Protein AF-A0A7Y5WWR3-F1 (afdb_monomer)

Nearest PDB structures (foldseek):
  3tqv-assembly1_A  TM=5.598E-01  e=1.684E+00  Francisella tularensis subsp. tularensis SCHU S4
  1yad-assembly2_D  TM=4.787E-01  e=7.656E-01  Bacillus subtilis
  4tv5-assembly1_A  TM=3.940E-01  e=3.706E+00  Staphylococcus aureus subsp. aureus str. Newman
  5gz1-assembly1_A  TM=3.926E-01  e=8.156E+00  Ureibacillus thermosphaericus

Solvent-accessible surface area (backbone atoms only — not comparable to full-atom values): 8034 Å² total; per-residue (Å²): 111,41,75,63,93,59,91,90,46,63,69,58,52,52,51,56,42,49,76,69,69,53,80,87,55,32,39,34,79,64,57,64,75,54,52,58,52,44,28,72,75,63,47,30,56,33,34,46,67,30,33,86,90,32,57,64,67,54,43,59,77,36,56,91,34,33,46,35,35,33,37,43,30,78,90,51,79,69,71,51,74,67,46,51,60,59,45,61,95,49,41,30,35,33,42,42,33,49,83,63,77,35,60,85,47,50,67,59,50,52,54,53,29,42,77,68,76,50,76,66,73,40,70,54,70,59,78,92,52,46,63,63,61,68,70,58,75,116

pLDDT: mean 96.04, std 3.57, range [68.38, 98.25]

Mean predicted aligned error: 2.78 Å

Secondary structure (DSSP, 8-state):
-EE-SSTT-HHHHHHHHHHTT--S--EES--HHHHHHHHHTT---BEEEESSSS-HHHHHHHTTT-SEEEE--SSS----HHHHHHHTTSEEEEEPGGGGT-GGGHHHHHHHHHHTT---SEEE--GGGHHHHHH---

Sequence (138 aa):
MLNVKEAGIEAEVLRCVRARGISHAFLLDVEFPYLYRASRAGERAIAVRYSEDEPIELVDRYRTRVDWVWIDTITRLPLDERAVGALNGLKTCLVCPERWGRPGDIPAYQSRMAGLGFTPTAVMTALPYVPQWRAWRP

Structure (mmCIF, N/CA/C/O backbone):
data_AF-A0A7Y5WWR3-F1
#
_entry.id   AF-A0A7Y5WWR3-F1
#
loop_
_atom_site.group_PDB
_atom_site.id
_atom_site.type_symbol
_atom_site.label_atom_id
_atom_site.label_alt_id
_atom_site.label_comp_id
_atom_site.label_asym_id
_atom_site.label_entity_id
_atom_site.label_seq_id
_atom_site.pdbx_PDB_ins_code
_atom_site.Cartn_x
_atom_site.Cartn_y
_atom_site.Cartn_z
_atom_site.occupancy
_atom_site.B_iso_or_equiv
_atom_site.auth_seq_id
_atom_site.auth_comp_id
_atom_site.auth_asym_id
_atom_site.auth_atom_id
_atom_site.pdbx_PDB_model_num
ATOM 1 N N . MET A 1 1 ? 1.293 -6.156 7.803 1.00 90.88 1 MET A N 1
ATOM 2 C CA . MET A 1 1 ? 0.274 -6.078 6.737 1.00 90.88 1 MET A CA 1
ATOM 3 C C . MET A 1 1 ? -0.580 -7.325 6.819 1.00 90.88 1 MET A C 1
ATOM 5 O O . MET A 1 1 ? -0.015 -8.400 6.974 1.00 90.88 1 MET A O 1
ATOM 9 N N . LEU A 1 2 ? -1.900 -7.174 6.796 1.00 94.81 2 LEU A N 1
ATOM 10 C CA . LEU A 1 2 ? -2.863 -8.248 7.030 1.00 94.81 2 LEU A CA 1
ATOM 11 C C . LEU A 1 2 ? -3.764 -8.352 5.796 1.00 94.81 2 LEU A C 1
ATOM 13 O O . LEU A 1 2 ? -4.673 -7.544 5.645 1.00 94.81 2 LEU A O 1
ATOM 17 N N . ASN A 1 3 ? -3.471 -9.289 4.894 1.00 93.88 3 ASN A N 1
ATOM 18 C CA . ASN A 1 3 ? -4.329 -9.581 3.744 1.00 93.88 3 ASN A CA 1
ATOM 19 C C . ASN A 1 3 ? -5.275 -10.719 4.137 1.00 93.88 3 ASN A C 1
ATOM 21 O O . ASN A 1 3 ? -4.854 -11.875 4.193 1.00 93.88 3 ASN A O 1
ATOM 25 N N . VAL A 1 4 ? -6.506 -10.368 4.495 1.00 93.31 4 VAL A N 1
ATOM 26 C CA . VAL A 1 4 ? -7.533 -11.320 4.922 1.00 93.31 4 VAL A CA 1
ATOM 27 C C . VAL A 1 4 ? -8.256 -11.815 3.671 1.00 93.31 4 VAL A C 1
ATOM 29 O O . VAL A 1 4 ? -8.714 -11.000 2.880 1.00 93.31 4 VAL A O 1
ATOM 32 N N . LYS A 1 5 ? -8.317 -13.135 3.461 1.00 90.44 5 LYS A N 1
ATOM 33 C CA . LYS A 1 5 ? -8.902 -13.727 2.245 1.00 90.44 5 LYS A CA 1
ATOM 34 C C . LYS A 1 5 ? -10.396 -14.010 2.356 1.00 90.44 5 LYS A C 1
ATOM 36 O O . LYS A 1 5 ? -11.049 -14.238 1.344 1.00 90.44 5 LYS A O 1
ATOM 41 N N . GLU A 1 6 ? -10.936 -13.924 3.564 1.00 91.31 6 GLU A N 1
ATOM 42 C CA . GLU A 1 6 ? -12.338 -14.142 3.876 1.00 91.31 6 GLU A CA 1
ATOM 43 C C . GLU A 1 6 ? -12.968 -12.864 4.444 1.00 91.31 6 GLU A C 1
ATOM 45 O O . GLU A 1 6 ? -12.491 -12.301 5.432 1.00 91.31 6 GLU A O 1
ATOM 50 N N . ALA A 1 7 ? -14.071 -12.418 3.846 1.00 90.44 7 ALA A N 1
ATOM 51 C CA . ALA A 1 7 ? -14.814 -11.265 4.340 1.00 90.44 7 ALA A CA 1
ATOM 52 C C . ALA A 1 7 ? -15.512 -11.575 5.677 1.00 90.44 7 ALA A C 1
ATOM 54 O O . ALA A 1 7 ? -16.037 -12.670 5.894 1.00 90.44 7 ALA A O 1
ATOM 55 N N . GLY A 1 8 ? -15.571 -10.586 6.569 1.00 92.44 8 GLY A N 1
ATOM 56 C CA . GLY A 1 8 ? -16.311 -10.653 7.832 1.00 92.44 8 GLY A CA 1
ATOM 57 C C . GLY A 1 8 ? -15.475 -11.002 9.064 1.00 92.44 8 GLY A C 1
ATOM 58 O O . GLY A 1 8 ? -15.992 -10.910 10.179 1.00 92.44 8 GLY A O 1
ATOM 59 N N . ILE A 1 9 ? -14.195 -11.352 8.903 1.00 95.50 9 ILE A N 1
ATOM 60 C CA . ILE A 1 9 ? -13.285 -11.645 10.027 1.00 95.50 9 ILE A CA 1
ATOM 61 C C . ILE A 1 9 ? -12.249 -10.541 10.278 1.00 95.50 9 ILE A C 1
ATOM 63 O O . ILE A 1 9 ? -11.433 -10.652 11.189 1.00 95.50 9 ILE A O 1
ATOM 67 N N . GLU A 1 10 ? -12.264 -9.451 9.516 1.00 97.00 10 GLU A N 1
ATOM 68 C CA . GLU A 1 10 ? -11.233 -8.411 9.557 1.00 97.00 10 GLU A CA 1
ATOM 69 C C . GLU A 1 10 ? -11.149 -7.720 10.928 1.00 97.00 10 GLU A C 1
ATOM 71 O O . GLU A 1 10 ? -10.055 -7.469 11.443 1.00 97.00 10 GLU A O 1
ATOM 76 N N . ALA A 1 11 ? -12.301 -7.454 11.555 1.00 95.56 11 ALA A N 1
ATOM 77 C CA . ALA A 1 11 ? -12.369 -6.864 12.892 1.00 95.56 11 ALA A CA 1
ATOM 78 C C . ALA A 1 11 ? -11.793 -7.810 13.959 1.00 95.56 11 ALA A C 1
ATOM 80 O O . ALA A 1 11 ? -11.072 -7.375 14.859 1.00 95.56 11 ALA A O 1
ATOM 81 N N . GLU A 1 12 ? -12.064 -9.109 13.828 1.00 96.75 12 GLU A N 1
ATOM 82 C CA . GLU A 1 12 ? -11.553 -10.143 14.728 1.00 96.75 12 GLU A CA 1
ATOM 83 C C . GLU A 1 12 ? -10.038 -10.327 14.568 1.00 96.75 12 GLU A C 1
ATOM 85 O O . GLU A 1 12 ? -9.305 -10.413 15.558 1.00 96.75 12 GLU A O 1
ATOM 90 N N . VAL A 1 13 ? -9.541 -10.284 13.329 1.00 96.75 13 VAL A N 1
ATOM 91 C CA . VAL A 1 13 ? -8.106 -10.285 13.028 1.00 96.75 13 VAL A CA 1
ATOM 92 C C . VAL A 1 13 ? -7.427 -9.079 13.682 1.00 96.75 13 VAL A C 1
ATOM 94 O O . VAL A 1 13 ? -6.436 -9.249 14.396 1.00 96.75 13 VAL A O 1
ATOM 97 N N . LEU A 1 14 ? -7.971 -7.867 13.516 1.00 96.06 14 LEU A N 1
ATOM 98 C CA . LEU A 1 14 ? -7.427 -6.667 14.159 1.00 96.06 14 LEU A CA 1
ATOM 99 C C . LEU A 1 14 ? -7.441 -6.770 15.689 1.00 96.06 14 LEU A C 1
ATOM 101 O O . LEU A 1 14 ? -6.451 -6.416 16.334 1.00 96.06 14 LEU A O 1
ATOM 105 N N . ARG A 1 15 ? -8.523 -7.291 16.279 1.00 96.56 15 ARG A N 1
ATOM 106 C CA . ARG A 1 15 ? -8.621 -7.540 17.724 1.00 96.56 15 ARG A CA 1
ATOM 107 C C . ARG A 1 15 ? -7.513 -8.484 18.196 1.00 96.56 15 ARG A C 1
ATOM 109 O O . ARG A 1 15 ? -6.812 -8.172 19.158 1.00 96.56 15 ARG A O 1
ATOM 116 N N . CYS A 1 16 ? -7.308 -9.598 17.496 1.00 97.06 16 CYS A N 1
ATOM 117 C CA . CYS A 1 16 ? -6.271 -10.582 17.803 1.00 97.06 16 CYS A CA 1
ATOM 118 C C . CYS A 1 16 ? -4.847 -10.018 17.690 1.00 97.06 16 CYS A C 1
ATOM 120 O O . CYS A 1 16 ? -3.990 -10.344 18.516 1.00 97.06 16 CYS A O 1
ATOM 122 N N . VAL A 1 17 ? -4.589 -9.191 16.678 1.00 96.75 17 VAL A N 1
ATOM 123 C CA . VAL A 1 17 ? -3.293 -8.533 16.444 1.00 96.75 17 VAL A CA 1
ATOM 124 C C . VAL A 1 17 ? -2.992 -7.534 17.565 1.00 96.75 17 VAL A C 1
ATOM 126 O O . VAL A 1 17 ? -1.912 -7.571 18.156 1.00 96.75 17 VAL A O 1
ATOM 129 N N . ARG A 1 18 ? -3.976 -6.704 17.932 1.00 95.88 18 ARG A N 1
ATOM 130 C CA . ARG A 1 18 ? -3.865 -5.721 19.023 1.00 95.88 18 ARG A CA 1
ATOM 131 C C . ARG A 1 18 ? -3.675 -6.374 20.386 1.00 95.88 18 ARG A C 1
ATOM 133 O O . ARG A 1 18 ? -2.828 -5.930 21.152 1.00 95.88 18 ARG A O 1
ATOM 140 N N . ALA A 1 19 ? -4.397 -7.460 20.663 1.00 97.56 19 ALA A N 1
ATOM 141 C CA . ALA A 1 19 ? -4.261 -8.220 21.908 1.00 97.56 19 ALA A CA 1
ATOM 142 C C . ALA A 1 19 ? -2.848 -8.804 22.110 1.00 97.56 19 ALA A C 1
ATOM 144 O O . ALA A 1 19 ? -2.456 -9.087 23.236 1.00 97.56 19 ALA A O 1
ATOM 145 N N . ARG A 1 20 ? -2.072 -8.961 21.030 1.00 97.38 20 ARG A N 1
ATOM 146 C CA . ARG A 1 20 ? -0.669 -9.409 21.058 1.00 97.38 20 ARG A CA 1
ATOM 147 C C . ARG A 1 20 ? 0.339 -8.253 21.111 1.00 97.38 20 ARG A C 1
ATOM 149 O O . ARG A 1 20 ? 1.533 -8.491 20.977 1.00 97.38 20 ARG A O 1
ATOM 156 N N . G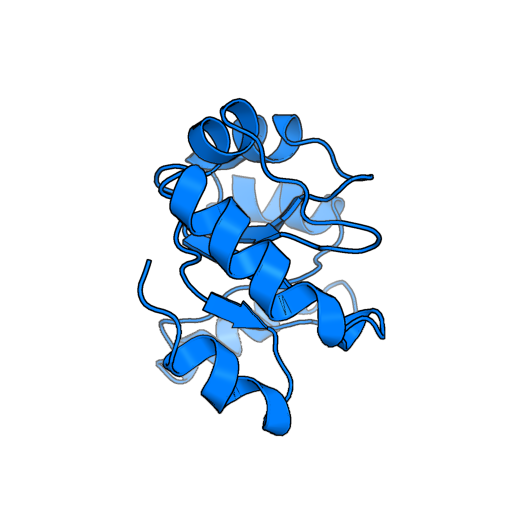LY A 1 21 ? -0.121 -7.009 21.265 1.00 95.81 21 GLY A N 1
ATOM 157 C CA . GLY A 1 21 ? 0.739 -5.824 21.328 1.00 95.81 21 GLY A CA 1
ATOM 158 C C . GLY A 1 21 ? 1.339 -5.399 19.983 1.00 95.81 21 GLY A C 1
ATOM 159 O O . GLY A 1 21 ? 2.255 -4.582 19.952 1.00 95.81 21 GLY A O 1
ATOM 160 N N . ILE A 1 22 ? 0.842 -5.926 18.859 1.00 95.44 22 ILE A N 1
ATOM 161 C CA . ILE A 1 22 ? 1.343 -5.568 17.528 1.00 95.44 22 ILE A CA 1
ATOM 162 C C . ILE A 1 22 ? 0.689 -4.248 17.098 1.00 95.44 22 ILE A C 1
ATOM 164 O O . ILE A 1 22 ? -0.457 -4.218 16.651 1.00 95.44 22 ILE A O 1
ATOM 168 N N . SER A 1 23 ? 1.428 -3.146 17.230 1.00 86.88 23 SER A N 1
ATOM 169 C CA . SER A 1 23 ? 0.956 -1.784 16.929 1.00 86.88 23 SER A CA 1
ATOM 170 C C . SER A 1 23 ? 1.139 -1.365 15.464 1.00 86.88 23 SER A C 1
ATOM 172 O O . SER A 1 23 ? 0.446 -0.470 14.982 1.00 86.88 23 SER A O 1
ATOM 174 N N . HIS A 1 24 ? 2.040 -2.021 14.726 1.00 89.31 24 HIS A N 1
ATOM 175 C CA . HIS A 1 24 ? 2.364 -1.702 13.330 1.00 89.31 24 HIS A CA 1
ATOM 176 C C . HIS A 1 24 ? 1.716 -2.688 12.354 1.00 89.31 24 HIS A C 1
ATOM 178 O O . HIS A 1 24 ? 2.385 -3.429 11.631 1.00 89.31 24 HIS A O 1
ATOM 184 N N . ALA A 1 25 ? 0.387 -2.696 12.328 1.00 94.44 25 ALA A N 1
ATOM 185 C CA . ALA A 1 25 ? -0.393 -3.525 11.422 1.00 94.44 25 ALA A CA 1
ATOM 186 C C . ALA A 1 25 ? -1.517 -2.721 10.768 1.00 94.44 25 ALA A C 1
ATOM 188 O O . ALA A 1 25 ? -1.995 -1.734 11.317 1.00 94.44 25 ALA A O 1
ATOM 189 N N . PHE A 1 26 ? -1.920 -3.161 9.582 1.00 96.88 26 PHE A N 1
ATOM 190 C CA . PHE A 1 26 ? -3.059 -2.625 8.854 1.00 96.88 26 PHE A CA 1
ATOM 191 C C . PHE A 1 26 ? -3.660 -3.726 7.986 1.00 96.88 26 PHE A C 1
ATOM 193 O O . PHE A 1 26 ? -2.936 -4.631 7.546 1.00 96.88 26 PHE A O 1
ATOM 200 N N . LEU A 1 27 ? -4.967 -3.633 7.762 1.00 97.06 27 LEU A N 1
ATOM 201 C CA . LEU A 1 27 ? -5.704 -4.451 6.815 1.00 97.06 27 LEU A CA 1
ATOM 202 C C . LEU A 1 27 ? -5.410 -3.980 5.393 1.00 97.06 27 LEU A C 1
ATOM 204 O O . LEU A 1 27 ? -5.537 -2.798 5.075 1.00 97.06 27 LEU A O 1
ATOM 208 N N . LEU A 1 28 ? -5.004 -4.924 4.563 1.00 93.81 28 LEU A N 1
ATOM 209 C CA . LEU A 1 28 ? -4.763 -4.762 3.141 1.00 93.81 28 LEU A CA 1
ATOM 210 C C . LEU A 1 28 ? -5.923 -5.415 2.384 1.00 93.81 28 LEU A C 1
ATOM 212 O O . LEU A 1 28 ? -6.388 -6.465 2.815 1.00 93.81 28 LEU A O 1
ATOM 216 N N . ASP A 1 29 ? -6.292 -4.846 1.231 1.00 90.12 29 ASP A N 1
ATOM 217 C CA . ASP A 1 29 ? -7.158 -5.509 0.244 1.00 90.12 29 ASP A CA 1
ATOM 218 C C . ASP A 1 29 ? -8.524 -5.904 0.823 1.00 90.12 29 ASP A C 1
ATOM 220 O O . ASP A 1 29 ? -9.006 -7.017 0.654 1.00 90.12 29 ASP A O 1
ATOM 224 N N . VAL A 1 30 ? -9.123 -4.978 1.576 1.00 93.25 30 VAL A N 1
ATOM 225 C CA . VAL A 1 30 ? -10.458 -5.164 2.150 1.00 93.25 30 VAL A CA 1
ATOM 226 C C . VAL A 1 30 ? -11.529 -4.793 1.138 1.00 93.25 30 VAL A C 1
ATOM 228 O O . VAL A 1 30 ? -11.385 -3.829 0.381 1.00 93.25 30 VAL A O 1
ATOM 231 N N . GLU A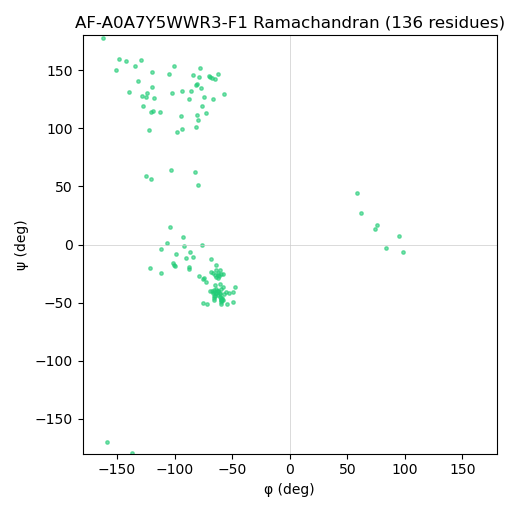 1 31 ? -12.654 -5.498 1.182 1.00 93.62 31 GLU A N 1
ATOM 232 C CA . GLU A 1 31 ? -13.796 -5.140 0.355 1.00 93.62 31 GLU A CA 1
ATOM 233 C C . GLU A 1 31 ? -14.324 -3.742 0.704 1.00 93.62 31 GLU A C 1
ATOM 235 O O . GLU A 1 31 ? -14.341 -3.305 1.864 1.00 93.62 31 GLU A O 1
ATOM 240 N N . PHE A 1 32 ? -14.832 -3.041 -0.309 1.00 94.12 32 PHE A N 1
ATOM 241 C CA . PHE A 1 32 ? -15.339 -1.683 -0.139 1.00 94.12 32 PHE A CA 1
ATOM 242 C C . PHE A 1 32 ? -16.429 -1.548 0.947 1.00 94.12 32 PHE A C 1
ATOM 244 O O . PHE A 1 32 ? -16.354 -0.591 1.724 1.00 94.12 32 PHE A O 1
ATOM 251 N N . PRO A 1 33 ? -17.412 -2.466 1.094 1.00 95.62 33 PRO A N 1
ATOM 252 C CA . PRO A 1 33 ? -18.398 -2.381 2.175 1.00 95.62 33 PRO A CA 1
ATOM 253 C C . PRO A 1 33 ? -17.782 -2.430 3.580 1.00 95.62 33 PRO A C 1
ATOM 255 O O . PRO A 1 33 ? -18.288 -1.773 4.498 1.00 95.62 33 PRO A O 1
ATOM 258 N N . TYR A 1 34 ? -16.693 -3.181 3.770 1.00 96.50 34 TYR A N 1
ATOM 259 C CA . TYR A 1 34 ? -15.970 -3.207 5.039 1.00 96.50 34 TYR A CA 1
ATOM 260 C C . TYR A 1 34 ? -15.201 -1.901 5.249 1.00 96.50 34 TYR A C 1
ATOM 262 O O . TYR A 1 34 ? -15.414 -1.236 6.266 1.00 96.50 34 TYR A O 1
ATOM 270 N N . LEU A 1 35 ? -14.402 -1.474 4.259 1.00 97.00 35 LEU A N 1
ATOM 271 C CA . LEU A 1 35 ? -13.704 -0.181 4.276 1.00 97.00 35 LEU A CA 1
ATOM 272 C C . LEU A 1 35 ? -14.664 0.961 4.639 1.00 97.00 35 LEU A C 1
ATOM 274 O O . LEU A 1 35 ? -14.380 1.757 5.535 1.00 97.00 35 LEU A O 1
ATOM 278 N N . TYR A 1 36 ? -15.823 1.029 3.981 1.00 97.25 36 TYR A N 1
ATOM 279 C CA . TYR A 1 36 ? -16.806 2.091 4.167 1.00 97.25 36 TYR A CA 1
ATOM 280 C C . TYR A 1 36 ? -17.314 2.172 5.611 1.00 97.25 36 TYR A C 1
ATOM 282 O O . TYR A 1 36 ? -17.370 3.272 6.174 1.00 97.25 36 TYR A O 1
ATOM 290 N N . ARG A 1 37 ? -17.699 1.028 6.194 1.00 97.62 37 ARG A N 1
ATOM 291 C CA . ARG A 1 37 ? -18.281 0.947 7.543 1.00 97.62 37 ARG A CA 1
ATOM 292 C C . ARG A 1 37 ? -17.218 1.122 8.624 1.00 97.62 37 ARG A C 1
ATOM 294 O O . ARG A 1 37 ? -17.386 1.967 9.499 1.00 97.62 37 ARG A O 1
ATOM 301 N N . ALA A 1 38 ? -16.119 0.377 8.536 1.00 97.75 38 ALA A N 1
ATOM 302 C CA . ALA A 1 38 ? -15.071 0.366 9.552 1.00 97.75 38 ALA A CA 1
ATOM 303 C C . ALA A 1 38 ? -14.369 1.728 9.666 1.00 97.75 38 ALA A C 1
ATOM 305 O O . ALA A 1 38 ? -14.233 2.263 10.765 1.00 97.75 38 ALA A O 1
ATOM 306 N N . SER A 1 39 ? -14.025 2.356 8.536 1.00 97.62 39 SER A N 1
ATOM 307 C CA . SER A 1 39 ? -13.377 3.678 8.543 1.00 97.62 39 SER A CA 1
ATOM 308 C C . SER A 1 39 ? -14.270 4.789 9.118 1.00 97.62 39 SER A C 1
ATOM 310 O O . SER A 1 39 ? -13.781 5.759 9.695 1.00 97.62 39 SER A O 1
ATOM 312 N N . ARG A 1 40 ? -15.600 4.661 9.007 1.00 97.56 40 ARG A N 1
ATOM 313 C CA . ARG A 1 40 ? -16.569 5.576 9.642 1.00 97.56 40 ARG A CA 1
ATOM 314 C C . ARG A 1 40 ? -16.774 5.298 11.124 1.00 97.56 40 ARG A C 1
ATOM 316 O O . ARG A 1 40 ? -17.071 6.232 11.858 1.00 97.56 40 ARG A O 1
ATOM 323 N N . ALA A 1 41 ? -16.575 4.057 11.552 1.00 97.69 41 ALA A N 1
ATOM 324 C CA . ALA A 1 41 ? -16.524 3.686 12.961 1.00 97.69 41 ALA A CA 1
ATOM 325 C C . ALA A 1 41 ? -15.193 4.077 13.640 1.00 97.69 41 ALA A C 1
ATOM 327 O O . ALA A 1 41 ? -15.028 3.843 14.832 1.00 97.69 41 ALA A O 1
ATOM 328 N N . GLY A 1 42 ? -14.255 4.683 12.900 1.00 97.56 42 GLY A N 1
ATOM 329 C CA . GLY A 1 42 ? -12.980 5.176 13.424 1.00 97.56 42 GLY A CA 1
ATOM 330 C C . GLY A 1 42 ? -11.811 4.204 13.275 1.00 97.56 42 GLY A C 1
ATOM 331 O O . GLY A 1 42 ? -10.727 4.489 13.779 1.00 97.56 42 GLY A O 1
ATOM 332 N N . GLU A 1 43 ? -11.987 3.079 12.578 1.00 97.19 43 GLU A N 1
ATOM 333 C CA . GLU A 1 43 ? -10.877 2.179 12.278 1.00 97.19 43 GLU A CA 1
ATOM 334 C C . GLU A 1 43 ? -9.960 2.784 11.206 1.00 97.19 43 GLU A C 1
ATOM 336 O O . GLU A 1 43 ? -10.350 2.919 10.046 1.00 97.19 43 GLU A O 1
ATOM 341 N N . ARG A 1 44 ? -8.725 3.119 11.593 1.00 96.69 44 ARG A N 1
ATOM 342 C CA . ARG A 1 44 ? -7.734 3.761 10.714 1.00 96.69 44 ARG A CA 1
ATOM 343 C C . ARG A 1 44 ? -6.678 2.799 10.172 1.00 96.69 44 ARG A C 1
ATOM 345 O O . ARG A 1 44 ? -6.006 3.127 9.193 1.00 96.69 44 ARG A O 1
ATOM 352 N N . ALA A 1 45 ? -6.535 1.611 10.765 1.00 96.50 45 ALA A N 1
ATOM 353 C CA . ALA A 1 45 ? -5.567 0.586 10.374 1.00 96.50 45 ALA A CA 1
ATOM 354 C C . ALA A 1 45 ? -6.046 -0.211 9.147 1.00 96.50 45 ALA A C 1
ATOM 356 O O . ALA A 1 45 ? -6.071 -1.442 9.150 1.00 96.50 45 ALA A O 1
ATOM 357 N N . ILE A 1 46 ? -6.440 0.500 8.092 1.00 97.31 46 ILE A N 1
ATOM 358 C CA . ILE A 1 46 ? -6.919 -0.033 6.816 1.00 97.31 46 ILE A CA 1
ATOM 359 C C . ILE A 1 46 ? -6.177 0.705 5.705 1.00 97.31 46 ILE A C 1
ATOM 361 O O . ILE A 1 46 ? -5.956 1.910 5.813 1.00 97.31 46 ILE A O 1
ATOM 365 N N . ALA A 1 47 ? -5.788 -0.003 4.649 1.00 97.56 47 ALA A N 1
ATOM 366 C CA . ALA A 1 47 ? -5.269 0.611 3.438 1.00 97.56 47 ALA A CA 1
ATOM 367 C C . ALA A 1 47 ? -6.381 0.838 2.409 1.00 97.56 47 ALA A C 1
ATOM 369 O O . ALA A 1 47 ? -7.144 -0.077 2.100 1.00 97.56 47 ALA A O 1
ATOM 370 N N . VAL A 1 48 ? -6.437 2.041 1.842 1.00 97.50 48 VAL A N 1
ATOM 371 C CA . VAL A 1 48 ? -7.191 2.301 0.606 1.00 97.50 48 VAL A CA 1
ATOM 372 C C . VAL A 1 48 ? -6.344 1.874 -0.584 1.00 97.50 48 VAL A C 1
ATOM 374 O O . VAL A 1 48 ? -5.144 2.140 -0.600 1.00 97.50 48 VAL A O 1
ATOM 377 N N . ARG A 1 49 ? -6.951 1.208 -1.568 1.00 96.81 49 ARG A N 1
ATOM 378 C CA . ARG A 1 49 ? -6.265 0.796 -2.796 1.00 96.81 49 ARG A CA 1
ATOM 379 C C . ARG A 1 49 ? -6.159 1.965 -3.774 1.00 96.81 49 ARG A C 1
ATOM 381 O O . ARG A 1 49 ? -7.106 2.736 -3.928 1.00 96.81 49 ARG A O 1
ATOM 388 N N . TYR A 1 50 ? -5.000 2.078 -4.404 1.00 97.81 50 TYR A N 1
ATOM 389 C CA . TYR A 1 50 ? -4.694 3.020 -5.467 1.00 97.81 50 TYR A CA 1
ATOM 390 C C . TYR A 1 50 ? -3.857 2.304 -6.528 1.00 97.81 50 TYR A C 1
ATOM 392 O O . TYR A 1 50 ? -2.880 1.637 -6.188 1.00 97.81 50 TYR A O 1
ATOM 400 N N . SER A 1 51 ? -4.239 2.435 -7.794 1.00 97.56 51 SER A N 1
ATOM 401 C CA . SER A 1 51 ? -3.550 1.823 -8.931 1.00 97.56 51 SER A CA 1
ATOM 402 C C . SER A 1 51 ? -3.898 2.570 -10.220 1.00 97.56 51 SER A C 1
ATOM 404 O O . SER A 1 51 ? -4.511 3.636 -10.202 1.00 97.56 51 SER A O 1
ATOM 406 N N . GLU A 1 52 ? -3.516 2.018 -11.364 1.00 95.62 52 GLU A N 1
ATOM 407 C CA . GLU A 1 52 ? -3.959 2.495 -12.671 1.00 95.62 52 GLU A CA 1
ATOM 408 C C . GLU A 1 52 ? -5.467 2.330 -12.908 1.00 95.62 52 GLU A C 1
ATOM 410 O O . GLU A 1 52 ? -6.028 3.104 -13.683 1.00 95.62 52 GLU A O 1
ATOM 415 N N . ASP A 1 53 ? -6.105 1.366 -12.241 1.00 95.56 53 ASP A N 1
ATOM 416 C CA . ASP A 1 53 ? -7.542 1.080 -12.351 1.00 95.56 53 ASP A CA 1
ATOM 417 C C . ASP A 1 53 ? -8.347 1.668 -11.180 1.00 95.56 53 ASP A C 1
ATOM 419 O O . ASP A 1 53 ? -9.567 1.828 -11.254 1.00 95.56 53 ASP A O 1
ATOM 423 N N . GLU A 1 54 ? -7.669 2.013 -10.084 1.00 95.56 54 GLU A N 1
ATOM 424 C CA . GLU A 1 54 ? -8.288 2.489 -8.851 1.00 95.56 54 GLU A CA 1
ATOM 425 C C . GLU A 1 54 ? -7.931 3.963 -8.625 1.00 95.56 54 GLU A C 1
ATOM 427 O O . GLU A 1 54 ? -6.765 4.281 -8.39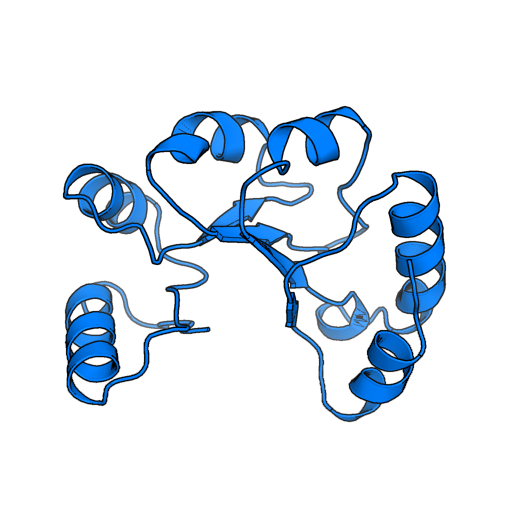3 1.00 95.56 54 GLU A O 1
ATOM 432 N N . PRO A 1 55 ? -8.909 4.883 -8.685 1.00 96.12 55 PRO A N 1
ATOM 433 C CA . PRO A 1 55 ? -8.652 6.315 -8.806 1.00 96.12 55 PRO A CA 1
ATOM 434 C C . PRO A 1 55 ? -8.002 6.922 -7.559 1.00 96.12 55 PRO A C 1
ATOM 436 O O . PRO A 1 55 ? -8.388 6.620 -6.425 1.00 96.12 55 PRO A O 1
ATOM 439 N N . ILE A 1 56 ? -7.090 7.879 -7.763 1.00 97.50 56 ILE A N 1
ATOM 440 C CA . ILE A 1 56 ? -6.453 8.631 -6.670 1.00 97.50 56 ILE A CA 1
ATOM 441 C C . ILE A 1 56 ? -7.476 9.424 -5.840 1.00 97.50 56 ILE A C 1
ATOM 443 O O . ILE A 1 56 ? -7.308 9.613 -4.639 1.00 97.50 56 ILE A O 1
ATOM 447 N N . GLU A 1 57 ? -8.601 9.809 -6.442 1.00 97.44 57 GLU A N 1
ATOM 448 C CA . GLU A 1 57 ? -9.717 10.492 -5.787 1.00 97.44 57 GLU A CA 1
ATOM 449 C C . GLU A 1 57 ? -10.300 9.682 -4.620 1.00 97.44 57 GLU A C 1
ATOM 451 O O . GLU A 1 57 ? -10.893 10.251 -3.697 1.00 97.44 57 GLU A O 1
ATOM 456 N N . LEU A 1 58 ? -10.156 8.351 -4.639 1.00 96.75 58 LEU A N 1
ATOM 457 C CA . LEU A 1 58 ? -10.552 7.516 -3.512 1.00 96.75 58 LEU A CA 1
ATOM 458 C C . LEU A 1 58 ? -9.647 7.767 -2.300 1.00 96.75 58 LEU A C 1
ATOM 460 O O . LEU A 1 58 ? -10.153 7.862 -1.180 1.00 96.75 58 LEU A O 1
ATOM 464 N N . VAL A 1 59 ? -8.341 7.938 -2.516 1.00 97.56 59 VAL A N 1
ATOM 465 C CA . VAL A 1 59 ? -7.383 8.295 -1.460 1.00 97.56 59 VAL A CA 1
ATOM 466 C C . VAL A 1 59 ? -7.770 9.632 -0.836 1.00 97.56 59 VAL A C 1
ATOM 468 O O . VAL A 1 59 ? -7.913 9.710 0.385 1.00 97.56 59 VAL A O 1
ATOM 471 N N . ASP A 1 60 ? -8.054 10.652 -1.649 1.00 96.62 60 ASP A N 1
ATOM 472 C CA . ASP A 1 60 ? -8.484 11.968 -1.155 1.00 96.62 60 ASP A CA 1
ATOM 473 C C . ASP A 1 60 ? -9.748 11.873 -0.288 1.00 96.62 60 ASP A C 1
ATOM 475 O O . ASP A 1 60 ? -9.825 12.456 0.797 1.00 96.62 60 ASP A O 1
ATOM 479 N N . ARG A 1 61 ? -10.728 11.070 -0.720 1.00 97.00 61 ARG A N 1
ATOM 480 C CA . ARG A 1 61 ? -12.008 10.897 -0.015 1.00 97.00 61 ARG A CA 1
ATOM 481 C C . ARG A 1 61 ? -11.863 10.195 1.343 1.00 97.00 61 ARG A C 1
ATOM 483 O O . ARG A 1 61 ? -12.719 10.368 2.217 1.00 97.00 61 ARG A O 1
ATOM 490 N N . TYR A 1 62 ? -10.809 9.398 1.523 1.00 97.56 62 TYR A N 1
ATOM 491 C CA . TYR A 1 62 ? -10.562 8.596 2.725 1.00 97.56 62 TYR A CA 1
ATOM 492 C C . TYR A 1 62 ? -9.360 9.057 3.557 1.00 97.56 62 TYR A C 1
ATOM 494 O O . TYR A 1 62 ? -9.181 8.546 4.660 1.00 97.56 62 TYR A O 1
ATOM 502 N N . ARG A 1 63 ? -8.594 10.058 3.112 1.00 96.19 63 ARG A N 1
ATOM 503 C CA . ARG A 1 63 ? -7.400 10.603 3.786 1.00 96.19 63 ARG A CA 1
ATOM 504 C C . ARG A 1 63 ? -7.584 10.897 5.278 1.00 96.19 63 ARG A C 1
ATOM 506 O O . ARG A 1 63 ? -6.669 10.722 6.071 1.00 96.19 63 ARG A O 1
ATOM 513 N N . THR A 1 64 ? -8.760 11.366 5.686 1.00 96.75 64 THR A N 1
ATOM 514 C CA . THR A 1 64 ? -9.044 11.678 7.098 1.00 96.75 64 THR A CA 1
ATOM 515 C C . THR A 1 64 ? -9.544 10.476 7.897 1.00 96.75 64 THR A C 1
ATOM 517 O O . THR A 1 64 ? -9.686 10.571 9.114 1.00 96.75 64 THR A O 1
AT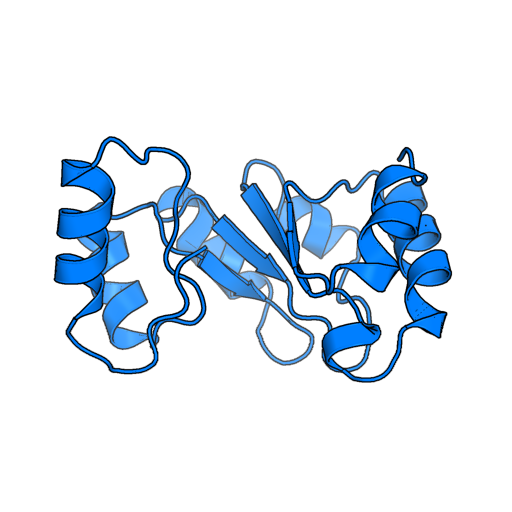OM 520 N N . ARG A 1 65 ? -9.800 9.342 7.239 1.00 97.62 65 ARG A N 1
ATOM 521 C CA . ARG A 1 65 ? -10.453 8.152 7.802 1.00 97.62 65 ARG A CA 1
ATOM 522 C C . ARG A 1 65 ? -9.526 6.951 7.939 1.00 97.62 65 ARG A C 1
ATOM 524 O O . ARG A 1 65 ? -9.790 6.093 8.771 1.00 97.62 65 ARG A O 1
ATOM 531 N N . VAL A 1 66 ? -8.468 6.889 7.140 1.00 97.56 66 VAL A N 1
ATOM 532 C CA . VAL A 1 66 ? -7.494 5.792 7.127 1.00 97.56 66 VAL A CA 1
ATOM 533 C C . VAL A 1 66 ? -6.078 6.336 7.235 1.00 97.56 66 VAL A C 1
ATOM 535 O O . VAL A 1 66 ? -5.836 7.500 6.922 1.00 97.56 66 VAL A O 1
ATOM 538 N N . ASP A 1 67 ? -5.14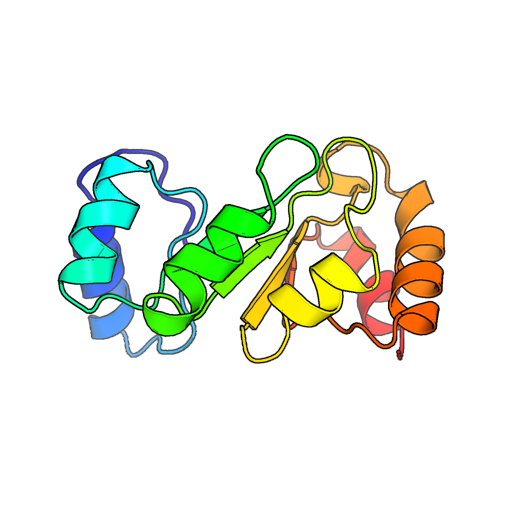6 5.493 7.668 1.00 97.25 67 ASP A N 1
ATOM 539 C CA . ASP A 1 67 ? -3.731 5.863 7.761 1.00 97.25 67 ASP A CA 1
ATOM 540 C C . ASP A 1 67 ? -2.897 5.360 6.584 1.00 97.25 67 ASP A C 1
ATOM 542 O O . ASP A 1 67 ? -1.786 5.852 6.389 1.00 97.25 67 ASP A O 1
ATOM 546 N N . TRP A 1 68 ? -3.391 4.369 5.834 1.00 98.00 68 TRP A N 1
ATOM 547 C CA . TRP A 1 68 ? -2.603 3.658 4.833 1.00 98.00 68 TRP A CA 1
ATOM 548 C C . TRP A 1 68 ? -3.174 3.771 3.420 1.00 98.00 68 TRP A C 1
ATOM 550 O O . TRP A 1 68 ? -4.388 3.782 3.209 1.00 98.00 68 TRP A O 1
ATOM 560 N N . VAL A 1 69 ? -2.272 3.761 2.443 1.00 98.12 69 VAL A N 1
ATOM 561 C CA . VAL A 1 69 ? -2.573 3.571 1.024 1.00 98.12 69 VAL A CA 1
ATOM 562 C C . VAL A 1 69 ? -1.766 2.392 0.498 1.00 98.12 69 VAL A C 1
ATOM 564 O O . VAL A 1 69 ? -0.556 2.298 0.718 1.00 98.12 69 VAL A O 1
ATOM 567 N N . TRP A 1 70 ? -2.453 1.490 -0.189 1.00 97.38 70 TRP A N 1
ATOM 568 C CA . TRP A 1 70 ? -1.875 0.396 -0.948 1.00 97.38 70 TRP A CA 1
ATOM 569 C C . TRP A 1 70 ? -1.721 0.829 -2.398 1.00 97.38 70 TRP A C 1
ATOM 571 O O . TRP A 1 70 ? -2.724 1.023 -3.078 1.00 97.38 70 TRP A O 1
ATOM 581 N N . ILE A 1 71 ? -0.479 1.010 -2.840 1.00 98.12 71 ILE A N 1
ATOM 582 C CA . ILE A 1 71 ? -0.164 1.456 -4.196 1.00 98.12 71 ILE A CA 1
ATOM 583 C C . ILE A 1 71 ? 0.164 0.214 -5.016 1.00 98.12 71 ILE A C 1
ATOM 585 O O . ILE A 1 71 ? 1.285 -0.300 -4.942 1.00 98.12 71 ILE A O 1
ATOM 589 N N . ASP A 1 72 ? -0.823 -0.284 -5.750 1.00 97.12 72 ASP A N 1
ATOM 590 C CA . ASP A 1 72 ? -0.644 -1.410 -6.655 1.00 97.12 72 ASP A CA 1
ATOM 591 C C . ASP A 1 72 ? 0.019 -0.941 -7.952 1.00 97.12 72 ASP A C 1
ATOM 593 O O . ASP A 1 72 ? -0.206 0.177 -8.408 1.00 97.12 72 ASP A O 1
ATOM 597 N N . THR A 1 73 ? 0.884 -1.774 -8.522 1.00 97.06 73 THR A N 1
ATOM 598 C CA . THR A 1 73 ? 1.666 -1.434 -9.718 1.00 97.06 73 THR A CA 1
ATOM 599 C C . THR A 1 73 ? 1.435 -2.471 -10.806 1.00 97.06 73 THR A C 1
ATOM 601 O O . THR A 1 73 ? 2.362 -3.146 -11.257 1.00 97.06 73 THR A O 1
ATOM 604 N N . ILE A 1 74 ? 0.174 -2.630 -11.206 1.00 96.19 74 ILE A N 1
ATOM 605 C CA . ILE A 1 74 ? -0.289 -3.746 -12.043 1.00 96.19 74 ILE A CA 1
ATOM 606 C C . ILE A 1 74 ? 0.463 -3.757 -13.380 1.00 96.19 74 ILE A C 1
ATOM 608 O O . ILE A 1 74 ? 1.085 -4.750 -13.757 1.00 96.19 74 ILE A O 1
ATOM 612 N N . THR A 1 75 ? 0.494 -2.612 -14.063 1.00 97.31 75 THR A N 1
ATOM 613 C CA . THR A 1 75 ? 1.101 -2.446 -15.396 1.00 97.31 75 THR A CA 1
ATOM 614 C C . THR A 1 75 ? 2.212 -1.398 -15.439 1.00 97.31 75 THR A C 1
ATOM 616 O O . THR A 1 75 ? 3.072 -1.434 -16.316 1.00 97.31 75 THR A O 1
ATOM 619 N N . ARG A 1 76 ? 2.263 -0.473 -14.478 1.00 97.31 76 ARG A N 1
ATOM 620 C CA . ARG A 1 76 ? 3.248 0.610 -14.354 1.00 97.31 76 ARG A CA 1
ATOM 621 C C . ARG A 1 76 ? 3.242 1.176 -12.933 1.00 97.31 76 ARG A C 1
ATOM 623 O O . ARG A 1 76 ? 2.475 0.746 -12.084 1.00 97.31 76 ARG A O 1
ATOM 630 N N . LEU A 1 77 ? 4.125 2.136 -12.672 1.00 98.00 77 LEU A N 1
ATOM 631 C CA . LEU A 1 77 ? 4.104 2.925 -11.445 1.00 98.00 77 LEU A CA 1
ATOM 632 C C . LEU A 1 77 ? 3.044 4.031 -11.597 1.00 98.00 77 LEU A C 1
ATOM 634 O O . LEU A 1 77 ? 3.261 4.939 -12.411 1.00 98.00 77 LEU A O 1
ATOM 638 N N . PRO A 1 78 ? 1.921 3.998 -10.854 1.00 97.38 78 PRO A N 1
ATOM 639 C CA . PRO A 1 78 ? 0.880 5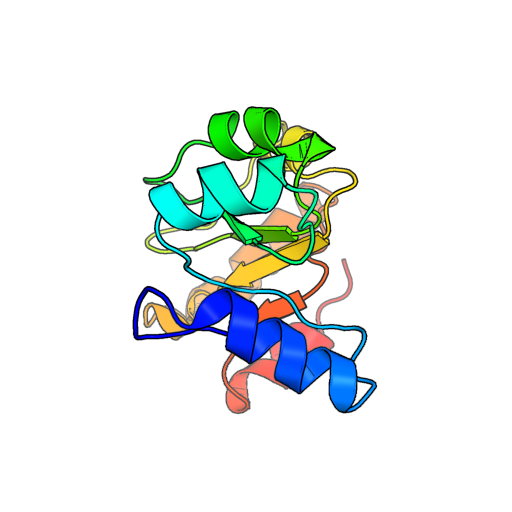.014 -10.941 1.00 97.38 78 PRO A CA 1
ATOM 640 C C . PRO A 1 78 ? 1.275 6.222 -10.084 1.00 97.38 78 PRO A C 1
ATOM 642 O O . PRO A 1 78 ? 0.639 6.516 -9.089 1.00 97.38 78 PRO A O 1
ATOM 645 N N . LEU A 1 79 ? 2.383 6.894 -10.400 1.00 97.81 79 LEU A N 1
ATOM 646 C CA . LEU A 1 79 ? 2.804 8.094 -9.671 1.00 97.81 79 LEU A CA 1
ATOM 647 C C . LEU A 1 79 ? 3.087 9.250 -10.622 1.00 97.81 79 LEU A C 1
ATOM 649 O O . LEU A 1 79 ? 3.888 9.135 -11.555 1.00 97.81 79 LEU A O 1
ATOM 653 N N . ASP A 1 80 ? 2.455 10.374 -10.330 1.00 96.81 80 ASP A N 1
ATOM 654 C CA . ASP A 1 80 ? 2.724 11.705 -10.857 1.00 96.81 80 ASP A CA 1
ATOM 655 C C . ASP A 1 80 ? 2.667 12.723 -9.700 1.00 96.81 80 ASP A C 1
ATOM 657 O O . ASP A 1 80 ? 2.456 12.354 -8.541 1.00 96.81 80 ASP A O 1
ATOM 661 N N . GLU A 1 81 ? 2.872 14.006 -9.993 1.00 97.38 81 GLU A N 1
ATOM 662 C CA . GLU A 1 81 ? 2.845 15.072 -8.980 1.00 97.38 81 GLU A CA 1
ATOM 663 C C . GLU A 1 81 ? 1.507 15.136 -8.228 1.00 97.38 81 GLU A C 1
ATOM 665 O O . GLU A 1 81 ? 1.476 15.352 -7.013 1.00 97.38 81 GLU A O 1
ATOM 670 N N . ARG A 1 82 ? 0.393 14.887 -8.931 1.00 96.94 82 ARG A N 1
ATOM 671 C CA . ARG A 1 82 ? -0.947 14.871 -8.338 1.00 96.94 82 ARG A CA 1
ATOM 672 C C . ARG A 1 82 ? -1.087 13.718 -7.348 1.00 96.94 82 ARG A C 1
ATOM 674 O O . ARG A 1 82 ? -1.548 13.935 -6.227 1.00 96.94 82 ARG A O 1
ATOM 681 N N . ALA A 1 83 ? -0.682 12.515 -7.743 1.00 97.69 83 ALA A N 1
ATOM 682 C CA . ALA A 1 83 ? -0.700 11.336 -6.894 1.00 97.69 83 ALA A CA 1
ATOM 683 C C . ALA A 1 83 ? 0.171 11.547 -5.655 1.00 97.69 83 ALA A C 1
ATOM 685 O O . ALA A 1 83 ? -0.283 11.310 -4.540 1.00 97.69 83 ALA A O 1
ATOM 686 N N . VAL A 1 84 ? 1.384 12.079 -5.816 1.00 97.81 84 VAL A N 1
ATOM 687 C CA . VAL A 1 84 ? 2.275 12.373 -4.684 1.00 97.81 84 VAL A CA 1
ATOM 688 C C . VAL A 1 84 ? 1.647 13.381 -3.718 1.00 97.81 84 VAL A C 1
ATOM 690 O O . VAL A 1 84 ? 1.666 13.154 -2.506 1.00 97.81 84 VAL A O 1
ATOM 693 N N . GLY A 1 85 ? 1.008 14.440 -4.224 1.00 97.56 85 GLY A N 1
ATOM 694 C CA . GLY A 1 85 ? 0.251 15.380 -3.392 1.00 97.56 85 GLY A CA 1
ATOM 695 C C . GLY A 1 85 ? -0.876 14.700 -2.602 1.00 97.56 85 GLY A C 1
ATOM 696 O O . GLY A 1 85 ? -0.993 14.889 -1.386 1.00 97.56 85 GLY A O 1
ATOM 697 N N . ALA A 1 86 ? -1.656 13.846 -3.267 1.00 97.44 86 ALA A N 1
ATOM 698 C CA . ALA A 1 86 ? -2.752 13.084 -2.666 1.00 97.44 86 ALA A CA 1
ATOM 699 C C . ALA A 1 86 ? -2.286 11.996 -1.676 1.00 97.44 86 ALA A C 1
ATOM 701 O O . ALA A 1 86 ? -3.027 11.650 -0.754 1.00 97.44 86 ALA A O 1
ATOM 702 N N . LEU A 1 87 ? -1.048 11.515 -1.790 1.00 98.12 87 LEU A N 1
ATOM 703 C CA . LEU A 1 87 ? -0.439 10.555 -0.864 1.00 98.12 87 LEU A CA 1
ATOM 704 C C . LEU A 1 87 ? 0.255 11.224 0.334 1.00 98.12 87 LEU A C 1
ATOM 706 O O . LEU A 1 87 ? 0.483 10.570 1.353 1.00 98.12 87 LEU A O 1
ATOM 710 N N . ASN A 1 88 ? 0.592 12.513 0.239 1.00 96.44 88 ASN A N 1
ATOM 711 C CA . ASN A 1 88 ? 1.341 13.219 1.277 1.00 96.44 88 ASN A CA 1
ATOM 712 C C . ASN A 1 88 ? 0.635 13.162 2.646 1.00 96.44 88 ASN A C 1
ATOM 714 O O . ASN A 1 88 ? -0.543 13.499 2.755 1.00 96.44 88 ASN A O 1
ATOM 718 N N . GLY A 1 89 ? 1.354 12.780 3.702 1.00 96.00 89 GLY A N 1
ATOM 719 C CA . GLY A 1 89 ? 0.816 12.644 5.062 1.00 96.00 89 GLY A CA 1
ATOM 720 C C . GLY A 1 89 ? 0.110 11.314 5.358 1.00 96.00 89 GLY A C 1
ATOM 721 O O . GLY A 1 89 ? -0.283 11.091 6.502 1.00 96.00 89 GLY A O 1
ATOM 722 N N . LEU A 1 90 ? -0.024 10.421 4.374 1.00 97.81 90 LEU A N 1
ATOM 723 C CA . LEU A 1 90 ? -0.477 9.042 4.574 1.00 97.81 90 LEU A CA 1
ATOM 724 C C . LEU A 1 90 ? 0.719 8.087 4.582 1.00 97.81 90 LEU A C 1
ATOM 726 O O . LEU A 1 90 ? 1.755 8.347 3.969 1.00 97.81 90 LEU A O 1
ATOM 730 N N . LYS A 1 91 ? 0.572 6.947 5.259 1.00 97.75 91 LYS A N 1
ATOM 731 C CA . LYS A 1 91 ? 1.529 5.846 5.141 1.00 97.75 91 LYS A CA 1
ATOM 732 C C . LYS A 1 91 ? 1.262 5.118 3.835 1.00 97.75 91 LYS A C 1
ATOM 734 O O . LYS A 1 91 ? 0.123 4.800 3.510 1.00 97.75 91 LYS A O 1
ATOM 739 N N . THR A 1 92 ? 2.306 4.816 3.088 1.00 97.75 92 THR A N 1
ATOM 740 C CA . THR A 1 92 ? 2.177 4.206 1.764 1.00 97.75 92 THR A CA 1
ATOM 741 C C . THR A 1 92 ?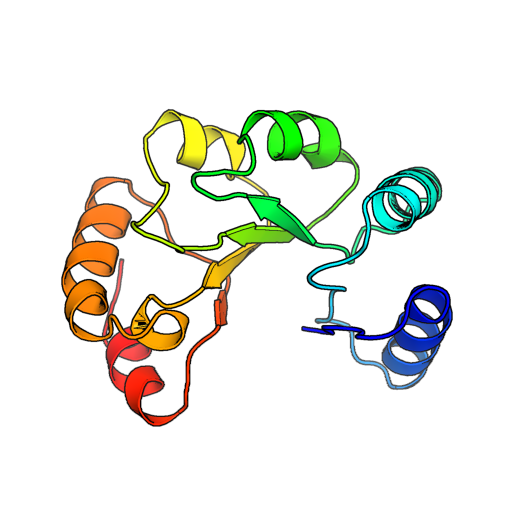 2.882 2.867 1.735 1.00 97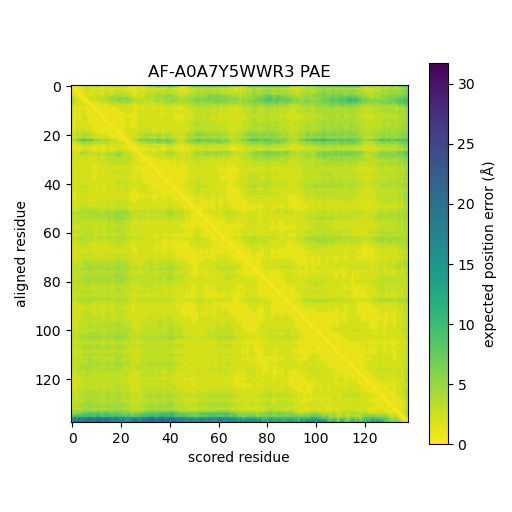.75 92 THR A C 1
ATOM 743 O O . THR A 1 92 ? 3.997 2.719 2.240 1.00 97.75 92 THR A O 1
ATOM 746 N N . CYS A 1 93 ? 2.235 1.866 1.150 1.00 97.44 93 CYS A N 1
ATOM 747 C CA . CYS A 1 93 ? 2.882 0.606 0.851 1.00 97.44 93 CYS A CA 1
ATOM 748 C C . CYS A 1 93 ? 2.820 0.331 -0.647 1.00 97.44 93 CYS A C 1
ATOM 750 O O . CYS A 1 93 ? 1.739 0.163 -1.203 1.00 97.44 93 CYS A O 1
ATOM 752 N N . LEU A 1 94 ? 3.993 0.334 -1.281 1.00 97.94 94 LEU A N 1
ATOM 753 C CA . LEU A 1 94 ? 4.155 0.104 -2.711 1.00 97.94 94 LEU A CA 1
ATOM 754 C C . LEU A 1 94 ? 4.235 -1.395 -2.997 1.00 97.94 94 LEU A C 1
ATOM 756 O O . LEU A 1 94 ? 5.031 -2.106 -2.376 1.00 97.94 94 LEU A O 1
ATOM 760 N N . VAL A 1 95 ? 3.468 -1.864 -3.974 1.00 97.62 95 VAL A N 1
ATOM 761 C CA . VAL A 1 95 ? 3.650 -3.192 -4.558 1.00 97.62 95 VAL A CA 1
ATOM 762 C C . VAL A 1 95 ? 4.852 -3.145 -5.480 1.00 97.62 95 VAL A C 1
ATOM 764 O O . VAL A 1 95 ? 4.881 -2.374 -6.438 1.00 97.62 95 VAL A O 1
ATOM 767 N N . CYS A 1 96 ? 5.865 -3.950 -5.180 1.00 98.00 96 CYS A N 1
ATOM 768 C CA . CYS A 1 96 ? 7.006 -4.087 -6.067 1.00 98.00 96 CYS A CA 1
ATOM 769 C C . CYS A 1 96 ? 6.541 -4.724 -7.403 1.00 98.00 96 CYS A C 1
ATOM 771 O O . CYS A 1 96 ? 5.659 -5.588 -7.408 1.00 98.00 96 CYS A O 1
ATOM 773 N N . PRO A 1 97 ? 7.085 -4.293 -8.558 1.00 98.25 97 PRO A N 1
ATOM 774 C CA . PRO A 1 97 ? 6.637 -4.784 -9.865 1.00 98.25 97 PRO A CA 1
ATOM 775 C C . PRO A 1 97 ? 6.985 -6.264 -10.117 1.00 98.25 97 PRO A C 1
ATOM 777 O O . PRO A 1 97 ? 6.437 -6.892 -11.020 1.00 98.25 97 PRO A O 1
ATOM 780 N N . GLU A 1 98 ? 7.841 -6.877 -9.295 1.00 98.19 98 GLU A N 1
ATOM 781 C CA . GLU A 1 98 ? 8.116 -8.320 -9.327 1.00 98.19 98 GLU A CA 1
ATOM 782 C C . GLU A 1 98 ? 6.871 -9.171 -9.016 1.00 98.19 98 GLU A C 1
ATOM 784 O O . GLU A 1 98 ? 6.759 -10.281 -9.531 1.00 98.19 98 GLU A O 1
ATOM 789 N N . ARG A 1 99 ? 5.918 -8.660 -8.220 1.00 97.12 99 ARG A N 1
ATOM 790 C CA . ARG A 1 99 ? 4.642 -9.322 -7.910 1.00 97.12 99 ARG A CA 1
ATOM 791 C C . ARG A 1 99 ? 3.787 -9.481 -9.156 1.00 97.12 99 ARG A C 1
ATOM 793 O O . ARG A 1 99 ? 2.974 -10.395 -9.214 1.00 97.12 99 ARG A O 1
ATOM 800 N N . TRP A 1 100 ? 4.060 -8.653 -10.157 1.00 97.69 100 TRP A N 1
ATOM 801 C CA . TRP A 1 100 ? 3.464 -8.676 -11.483 1.00 97.69 100 TRP A CA 1
ATOM 802 C C . TRP A 1 100 ? 4.404 -9.261 -12.548 1.00 97.69 100 TRP A C 1
ATOM 804 O O . TRP A 1 100 ? 4.174 -9.088 -13.739 1.00 97.69 100 TRP A O 1
ATOM 814 N N . GLY A 1 101 ? 5.477 -9.954 -12.143 1.00 97.81 101 GLY A N 1
ATOM 815 C CA . GLY A 1 101 ? 6.423 -10.588 -13.067 1.00 97.81 101 GLY A CA 1
ATOM 816 C C . GLY A 1 101 ? 7.385 -9.617 -13.756 1.00 97.81 101 GLY A C 1
ATOM 817 O O . GLY A 1 101 ? 8.012 -9.986 -14.746 1.00 97.81 101 GLY A O 1
ATOM 818 N N . ARG A 1 102 ? 7.535 -8.390 -13.237 1.00 98.12 102 ARG A N 1
ATOM 819 C CA . ARG A 1 102 ? 8.356 -7.322 -13.834 1.00 98.12 102 ARG A CA 1
ATOM 820 C C . ARG A 1 102 ? 9.476 -6.831 -12.904 1.00 98.12 102 ARG A C 1
ATOM 822 O O . ARG A 1 102 ? 9.575 -5.641 -12.613 1.00 98.12 102 ARG A O 1
ATOM 829 N N . PRO A 1 103 ? 10.370 -7.711 -12.419 1.00 97.81 103 PRO A N 1
ATOM 830 C CA . PRO A 1 103 ? 11.462 -7.295 -11.535 1.00 97.81 103 PRO A CA 1
ATOM 831 C C . PRO A 1 103 ? 12.437 -6.301 -12.190 1.00 97.81 103 PRO A C 1
ATOM 833 O O . PRO A 1 103 ? 13.083 -5.529 -11.487 1.00 97.81 103 PRO A O 1
ATOM 836 N N . GLY A 1 104 ? 12.534 -6.297 -13.525 1.00 97.75 104 GLY A N 1
ATOM 837 C CA . GLY A 1 104 ? 13.365 -5.351 -14.278 1.00 97.75 104 GLY A CA 1
ATOM 838 C C . GLY A 1 104 ? 12.927 -3.888 -14.148 1.00 97.75 104 GLY A C 1
ATOM 839 O O . GLY A 1 104 ? 13.738 -2.999 -14.387 1.00 97.75 104 GLY A O 1
ATOM 840 N N . ASP A 1 105 ? 11.693 -3.632 -13.704 1.00 98.25 105 ASP A N 1
ATOM 841 C CA . ASP A 1 105 ? 11.153 -2.277 -13.562 1.00 98.25 105 ASP A CA 1
ATOM 842 C C . ASP A 1 105 ? 11.555 -1.613 -12.235 1.00 98.25 105 ASP A C 1
ATOM 844 O O . ASP A 1 105 ? 11.382 -0.404 -12.075 1.00 98.25 105 ASP A O 1
ATOM 848 N N . ILE A 1 106 ? 12.126 -2.371 -11.285 1.00 98.00 106 ILE A N 1
ATOM 849 C CA . ILE A 1 106 ? 12.513 -1.862 -9.958 1.00 98.00 106 ILE A CA 1
ATOM 850 C C . ILE A 1 106 ? 13.430 -0.627 -10.063 1.00 98.00 106 ILE A C 1
ATOM 852 O O . ILE A 1 106 ? 13.085 0.393 -9.458 1.00 98.00 106 ILE A O 1
ATOM 856 N N . PRO A 1 107 ? 14.537 -0.631 -10.840 1.00 97.50 107 PRO A N 1
ATOM 857 C CA . PRO A 1 107 ? 15.403 0.544 -10.947 1.00 97.50 107 PRO A CA 1
ATOM 858 C C . PRO A 1 107 ? 14.685 1.755 -11.555 1.00 97.50 107 PRO A C 1
ATOM 860 O O . PRO A 1 107 ? 14.831 2.873 -11.066 1.00 97.50 107 PRO A O 1
ATOM 863 N N . ALA A 1 108 ? 13.851 1.541 -12.578 1.00 97.50 108 ALA A N 1
ATOM 864 C CA . ALA A 1 108 ? 13.088 2.617 -13.208 1.00 97.50 108 ALA A CA 1
ATOM 865 C C . ALA A 1 108 ? 12.076 3.244 -12.234 1.00 97.50 108 ALA A C 1
ATOM 867 O O . ALA A 1 108 ? 11.903 4.464 -12.211 1.00 97.50 108 ALA A O 1
ATOM 868 N N . TYR A 1 109 ? 11.439 2.426 -11.391 1.00 97.69 109 TYR A N 1
ATOM 869 C CA . TYR A 1 109 ? 10.525 2.905 -10.354 1.00 97.69 109 TYR A CA 1
ATOM 870 C C . TYR A 1 109 ? 11.264 3.727 -9.302 1.00 97.69 109 TYR A C 1
ATOM 872 O O . TYR A 1 109 ? 10.793 4.800 -8.933 1.00 97.69 109 TYR A O 1
ATOM 880 N N . GLN A 1 110 ? 12.430 3.261 -8.852 1.00 97.56 110 GLN A N 1
ATOM 881 C CA . GLN A 1 110 ? 13.281 3.984 -7.905 1.00 97.56 110 GLN A CA 1
ATOM 882 C C . GLN A 1 110 ? 13.688 5.360 -8.449 1.00 97.56 110 GLN A C 1
ATOM 884 O O . GLN A 1 110 ? 13.509 6.364 -7.761 1.00 97.56 110 GLN A O 1
ATOM 889 N N . SER A 1 111 ? 14.157 5.431 -9.701 1.00 96.69 111 SER A N 1
ATOM 890 C CA . SER A 1 111 ? 14.514 6.701 -10.348 1.00 96.69 111 SER A CA 1
ATOM 891 C C . SER A 1 111 ? 13.317 7.642 -10.493 1.00 96.69 111 SER A C 1
ATOM 893 O O . SER A 1 111 ? 13.437 8.832 -10.206 1.00 96.69 111 SER A O 1
ATOM 895 N N . ARG A 1 112 ? 12.148 7.126 -10.896 1.00 97.12 112 ARG A N 1
ATOM 896 C CA . ARG A 1 112 ? 10.931 7.940 -11.034 1.00 97.12 112 ARG A CA 1
ATOM 897 C C . ARG A 1 112 ? 10.432 8.462 -9.688 1.00 97.12 112 ARG A C 1
ATOM 899 O O . ARG A 1 112 ? 10.055 9.624 -9.600 1.00 97.12 112 ARG A O 1
ATOM 906 N N . MET A 1 113 ? 10.452 7.635 -8.645 1.00 97.69 113 MET A N 1
ATOM 907 C CA . MET A 1 113 ? 10.084 8.057 -7.291 1.00 97.69 113 MET A CA 1
ATOM 908 C C . MET A 1 113 ? 11.047 9.111 -6.740 1.00 97.69 113 MET A C 1
ATOM 910 O O . MET A 1 113 ? 10.581 10.106 -6.193 1.00 97.69 113 MET A O 1
ATOM 914 N N . ALA A 1 114 ? 12.358 8.952 -6.955 1.00 96.75 114 ALA A N 1
ATOM 915 C CA . ALA A 1 114 ? 13.354 9.954 -6.570 1.00 96.75 114 ALA A CA 1
ATOM 916 C C . ALA A 1 114 ? 13.119 11.297 -7.285 1.00 96.75 114 ALA A C 1
ATOM 918 O O . ALA A 1 114 ? 13.092 12.342 -6.642 1.00 96.75 114 ALA A O 1
ATOM 919 N N . GLY A 1 115 ? 12.847 11.275 -8.596 1.00 96.88 115 GLY A N 1
ATOM 920 C CA . GLY A 1 115 ? 12.516 12.484 -9.362 1.00 96.88 115 GLY A CA 1
ATOM 921 C C . GLY A 1 115 ? 11.236 13.192 -8.899 1.00 96.88 115 GLY A C 1
ATOM 922 O O . GLY A 1 115 ? 11.118 14.401 -9.056 1.00 96.88 115 GLY A O 1
ATOM 923 N N . LEU A 1 116 ? 10.301 12.455 -8.293 1.00 97.12 116 LEU A N 1
ATOM 924 C CA . LEU A 1 116 ? 9.069 12.991 -7.707 1.00 97.12 116 LEU A CA 1
ATOM 925 C C . LEU A 1 116 ? 9.208 13.350 -6.215 1.00 97.12 116 LEU A C 1
ATOM 927 O O . LEU A 1 116 ? 8.230 13.773 -5.601 1.00 97.12 116 LEU A O 1
ATOM 931 N N . GLY A 1 117 ? 10.380 13.135 -5.604 1.00 96.25 117 GLY A N 1
ATOM 932 C CA . GLY A 1 117 ? 10.577 13.312 -4.161 1.00 96.25 117 GLY A CA 1
ATOM 933 C C . GLY A 1 117 ? 9.709 12.382 -3.305 1.00 96.25 117 GLY A C 1
ATOM 934 O O . GLY A 1 117 ? 9.353 12.721 -2.177 1.00 96.25 117 GLY A O 1
ATOM 935 N N . PHE A 1 118 ? 9.326 11.219 -3.836 1.00 97.00 118 PHE A N 1
ATOM 936 C CA . PHE A 1 118 ? 8.432 10.276 -3.174 1.00 97.00 118 PHE A CA 1
ATOM 937 C C . PHE A 1 118 ? 9.205 9.102 -2.569 1.00 97.00 118 PHE A C 1
ATOM 939 O O . PHE A 1 118 ? 9.979 8.430 -3.245 1.00 97.00 118 PHE A O 1
ATOM 946 N N . THR A 1 119 ? 8.943 8.804 -1.296 1.00 96.50 119 THR A N 1
ATOM 947 C CA . THR A 1 119 ? 9.482 7.623 -0.606 1.00 96.50 119 THR A CA 1
ATOM 948 C C . THR A 1 119 ? 8.341 6.835 0.026 1.00 96.50 119 THR A C 1
ATOM 950 O O . THR A 1 119 ? 7.649 7.377 0.894 1.00 96.50 119 THR A O 1
ATOM 953 N N . PRO A 1 120 ? 8.116 5.566 -0.359 1.00 96.69 120 PRO A N 1
ATOM 954 C CA . PRO A 1 120 ? 7.073 4.770 0.257 1.00 96.69 120 PRO A CA 1
ATOM 955 C C . PRO A 1 120 ? 7.433 4.409 1.703 1.00 96.69 120 PRO A C 1
ATOM 957 O O . PRO A 1 120 ? 8.589 4.134 2.019 1.00 96.69 120 PRO A O 1
ATOM 960 N N . THR A 1 121 ? 6.436 4.346 2.590 1.00 96.75 121 THR A N 1
ATOM 961 C CA . THR A 1 121 ? 6.645 3.904 3.985 1.00 96.75 121 THR A CA 1
ATOM 962 C C . THR A 1 121 ? 7.079 2.438 4.061 1.00 96.75 121 THR A C 1
ATOM 964 O O . THR A 1 121 ? 7.851 2.055 4.937 1.00 96.75 121 THR A O 1
ATOM 967 N N . ALA A 1 122 ? 6.567 1.604 3.157 1.00 95.62 122 ALA A N 1
ATOM 968 C CA . ALA A 1 122 ? 6.910 0.194 3.049 1.00 95.62 122 ALA A CA 1
ATOM 969 C C . ALA A 1 122 ? 6.836 -0.284 1.594 1.00 95.62 122 ALA A C 1
ATOM 971 O O . ALA A 1 122 ? 6.128 0.290 0.769 1.00 95.62 122 ALA A O 1
ATOM 972 N N . VAL A 1 123 ? 7.509 -1.393 1.291 1.00 96.88 123 VAL A N 1
ATOM 973 C CA . VAL A 1 123 ? 7.423 -2.062 -0.012 1.00 96.88 123 VAL A CA 1
ATOM 974 C C . VAL A 1 123 ? 7.028 -3.521 0.204 1.00 96.88 123 VAL A C 1
ATOM 976 O O . VAL A 1 123 ? 7.675 -4.233 0.975 1.00 96.88 123 VAL A O 1
ATOM 979 N N . MET A 1 124 ? 5.974 -3.981 -0.472 1.00 96.06 124 MET A N 1
ATOM 980 C CA . MET A 1 124 ? 5.659 -5.405 -0.566 1.00 96.06 124 MET A CA 1
A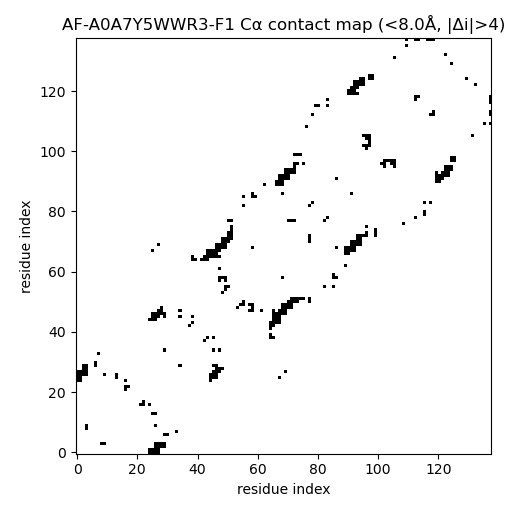TOM 981 C C . MET A 1 124 ? 6.558 -6.018 -1.631 1.00 96.06 124 MET A C 1
ATOM 983 O O . MET A 1 124 ? 6.345 -5.805 -2.820 1.00 96.06 124 MET A O 1
ATOM 987 N N . THR A 1 125 ? 7.549 -6.797 -1.207 1.00 97.38 125 THR A N 1
ATOM 988 C CA . THR A 1 125 ? 8.492 -7.446 -2.121 1.00 97.38 125 THR A CA 1
ATOM 989 C C . THR A 1 125 ? 8.860 -8.854 -1.653 1.00 97.38 125 THR A C 1
ATOM 991 O O . THR A 1 125 ? 8.659 -9.192 -0.483 1.00 97.38 125 THR A O 1
ATOM 994 N N . ALA A 1 126 ? 9.322 -9.719 -2.553 1.00 97.56 126 ALA A N 1
ATOM 995 C CA . ALA A 1 126 ? 9.902 -11.012 -2.190 1.00 97.56 126 ALA A CA 1
ATOM 996 C C . ALA A 1 126 ? 11.348 -10.861 -1.671 1.00 97.56 126 ALA A C 1
ATOM 998 O O . ALA A 1 126 ? 12.075 -9.951 -2.068 1.00 97.56 126 ALA A O 1
ATOM 999 N N . LEU A 1 127 ? 11.787 -11.785 -0.804 1.00 97.50 127 LEU A N 1
ATOM 1000 C CA . LEU A 1 127 ? 13.109 -11.738 -0.155 1.00 97.50 127 LEU A CA 1
ATOM 1001 C C . LEU A 1 127 ? 14.296 -11.501 -1.114 1.00 97.50 127 LEU A C 1
ATOM 1003 O O . LEU A 1 127 ? 15.149 -10.684 -0.760 1.00 97.50 127 LEU A O 1
ATOM 1007 N N . PRO A 1 128 ? 14.360 -12.112 -2.317 1.00 98.00 128 PRO A N 1
ATOM 1008 C CA . PRO A 1 128 ? 15.472 -11.888 -3.247 1.00 98.00 128 PRO A CA 1
ATOM 1009 C C . PRO A 1 128 ? 15.651 -10.431 -3.697 1.00 98.00 128 PRO A C 1
ATOM 1011 O O . PRO A 1 128 ? 16.760 -10.034 -4.044 1.00 98.00 128 PRO A O 1
ATOM 1014 N N . TYR A 1 129 ? 14.588 -9.623 -3.669 1.00 97.69 129 TYR A N 1
ATOM 1015 C CA . TYR A 1 129 ? 14.606 -8.235 -4.143 1.00 97.69 129 TYR A CA 1
ATOM 1016 C C . TYR A 1 129 ? 14.775 -7.215 -3.010 1.00 97.69 129 TYR A C 1
ATOM 1018 O O . TYR A 1 129 ? 15.023 -6.038 -3.269 1.00 97.69 129 TYR A O 1
ATOM 1026 N N . VAL A 1 130 ? 14.722 -7.649 -1.745 1.00 97.25 130 VAL A N 1
ATOM 1027 C CA . VAL A 1 130 ? 14.961 -6.781 -0.578 1.00 97.25 130 VAL A CA 1
ATOM 1028 C C . VAL A 1 130 ? 16.292 -6.015 -0.668 1.00 97.25 130 VAL A C 1
ATOM 1030 O O . VAL A 1 130 ? 16.281 -4.822 -0.357 1.00 97.25 130 VAL A O 1
ATOM 1033 N N . PRO A 1 131 ? 17.427 -6.607 -1.104 1.00 96.44 131 PRO A N 1
ATOM 1034 C CA . PRO A 1 131 ? 18.680 -5.864 -1.237 1.00 96.44 131 PRO A CA 1
ATOM 1035 C C . PRO A 1 131 ? 18.586 -4.676 -2.200 1.00 96.44 131 PRO A C 1
ATOM 1037 O O . PRO A 1 131 ? 19.127 -3.618 -1.894 1.00 96.44 131 PRO A O 1
ATOM 1040 N N . GLN A 1 132 ? 17.855 -4.809 -3.313 1.00 95.44 132 GLN A N 1
ATOM 1041 C CA . GLN A 1 132 ? 17.680 -3.726 -4.290 1.00 95.44 132 GLN A CA 1
ATOM 1042 C C . GLN A 1 132 ? 16.904 -2.548 -3.691 1.00 95.44 132 GLN A C 1
ATOM 1044 O O . GLN A 1 132 ? 17.273 -1.394 -3.891 1.00 95.44 132 GLN A O 1
ATOM 1049 N N . TRP A 1 133 ? 15.866 -2.834 -2.904 1.00 96.25 133 TRP A N 1
ATOM 1050 C CA . TRP A 1 133 ? 15.088 -1.807 -2.208 1.00 96.25 133 TRP A CA 1
ATOM 1051 C C . TRP A 1 133 ? 15.834 -1.173 -1.034 1.00 96.25 133 TRP A C 1
ATOM 1053 O O . TRP A 1 133 ? 15.649 0.007 -0.768 1.00 96.25 133 TRP A O 1
ATOM 1063 N N . ARG A 1 134 ? 16.692 -1.930 -0.340 1.00 93.25 134 ARG A N 1
ATOM 1064 C CA . ARG A 1 134 ? 17.528 -1.403 0.751 1.00 93.25 134 ARG A CA 1
ATOM 1065 C C . ARG A 1 134 ? 18.713 -0.573 0.259 1.00 93.25 134 ARG A C 1
ATOM 1067 O O . ARG A 1 134 ? 19.176 0.294 0.995 1.00 93.25 134 ARG A O 1
ATOM 1074 N N . ALA A 1 135 ? 19.230 -0.872 -0.932 1.00 89.88 135 ALA A N 1
ATOM 1075 C CA . ALA A 1 135 ? 20.320 -0.121 -1.546 1.00 89.88 135 ALA A CA 1
ATOM 1076 C C . ALA A 1 135 ? 19.855 1.239 -2.086 1.00 89.88 135 ALA A C 1
ATOM 1078 O O . ALA A 1 135 ? 20.643 2.183 -2.115 1.00 89.88 135 ALA A O 1
ATOM 1079 N N . TRP A 1 136 ? 18.584 1.349 -2.482 1.00 89.81 136 TRP A N 1
ATOM 1080 C CA . TRP A 1 136 ? 17.994 2.610 -2.911 1.00 89.81 136 TRP A CA 1
ATOM 1081 C C . TRP A 1 136 ? 17.891 3.595 -1.747 1.00 89.81 136 TRP A C 1
ATOM 1083 O O . TRP A 1 136 ? 17.302 3.301 -0.704 1.00 89.81 136 TRP A O 1
ATOM 1093 N N . ARG A 1 137 ? 18.470 4.780 -1.946 1.00 76.44 137 ARG A N 1
ATOM 1094 C CA . ARG A 1 137 ? 18.283 5.939 -1.080 1.00 76.44 137 ARG A CA 1
ATOM 1095 C C . ARG A 1 137 ? 17.650 7.049 -1.924 1.00 76.44 137 ARG A C 1
ATOM 1097 O O . ARG A 1 137 ? 18.279 7.434 -2.910 1.00 76.44 137 ARG A O 1
ATOM 1104 N N . PRO A 1 138 ? 16.411 7.455 -1.611 1.00 68.38 138 PRO A N 1
ATOM 1105 C CA . PRO A 1 138 ? 15.720 8.536 -2.305 1.00 68.38 138 PRO A CA 1
ATOM 1106 C C . PRO A 1 138 ? 16.405 9.887 -2.088 1.00 68.38 138 PRO A C 1
ATOM 1108 O O . PRO A 1 138 ? 17.123 10.036 -1.069 1.00 68.38 138 PRO A O 1
#

Radius of gyration: 15.14 Å; Cα contacts (8 Å, |Δi|>4): 201; chains: 1; bounding box: 39×30×37 Å

Foldseek 3Di:
DDEDPDPPCVVVVVVVCVVVVNPPAAYEPHDPVCVVVCLVVQDARYADEDEPVRDLVSLQVCVVRYQEHEYEQQPHRPDDLVSQVSCPRHAYEYEQCVVNVCNVCLVVNLVVCVVSVHDHNYYPDDPVCVVVVVVRDD